Protein AF-A0A9Q8V3E7-F1 (afdb_monomer_lite)

pLDDT: mean 77.82, std 18.1, range [41.75, 97.69]

Radius of gyration: 18.48 Å; chains: 1; bounding box: 50×35×46 Å

Organism: NCBI:txid158849

Structure (mmCIF, N/CA/C/O backbone):
data_AF-A0A9Q8V3E7-F1
#
_entry.id   AF-A0A9Q8V3E7-F1
#
loop_
_atom_site.group_PDB
_atom_site.id
_atom_site.type_symbol
_atom_site.label_atom_id
_atom_site.label_alt_id
_atom_site.label_comp_id
_atom_site.label_asym_id
_atom_site.label_entity_id
_atom_site.label_seq_id
_atom_site.pdbx_PDB_ins_code
_atom_site.Cartn_x
_atom_site.Cartn_y
_atom_site.Cartn_z
_atom_site.occupancy
_atom_site.B_iso_or_equiv
_atom_site.auth_seq_id
_atom_site.auth_comp_id
_atom_site.auth_asym_id
_atom_site.auth_atom_id
_atom_site.pdbx_PDB_model_num
ATOM 1 N N . MET A 1 1 ? 21.059 -11.704 -14.962 1.00 46.84 1 MET A N 1
ATOM 2 C CA . MET A 1 1 ? 20.496 -10.441 -15.483 1.00 46.84 1 MET A CA 1
ATOM 3 C C . MET A 1 1 ? 19.645 -9.862 -14.371 1.00 46.84 1 MET A C 1
ATOM 5 O O . MET A 1 1 ? 18.499 -10.259 -14.228 1.00 46.84 1 MET A O 1
ATOM 9 N N . SER A 1 2 ? 20.240 -9.054 -13.495 1.00 56.09 2 SER A N 1
ATOM 10 C CA . SER A 1 2 ? 19.493 -8.426 -12.404 1.00 56.09 2 SER A CA 1
ATOM 11 C C . SER A 1 2 ? 18.591 -7.356 -13.016 1.00 56.09 2 SER A C 1
ATOM 13 O O . SER A 1 2 ? 19.113 -6.508 -13.743 1.00 56.09 2 SER A O 1
ATOM 15 N N . PRO A 1 3 ? 17.265 -7.402 -12.815 1.00 61.78 3 PRO A N 1
ATOM 16 C CA . PRO A 1 3 ? 16.401 -6.347 -13.314 1.00 61.78 3 PRO A CA 1
ATOM 17 C C . PRO A 1 3 ? 16.816 -5.049 -12.615 1.00 61.78 3 PRO A C 1
ATOM 19 O O . PRO A 1 3 ? 17.020 -5.030 -11.401 1.00 61.78 3 PRO A O 1
ATOM 22 N N . HIS A 1 4 ? 17.010 -3.980 -13.384 1.00 75.06 4 HIS A N 1
ATOM 23 C CA . HIS A 1 4 ? 17.288 -2.651 -12.849 1.00 75.06 4 HIS A CA 1
ATOM 24 C C . HIS A 1 4 ? 15.998 -2.091 -12.225 1.00 75.06 4 HIS A C 1
ATOM 26 O O . HIS A 1 4 ? 15.319 -1.237 -12.795 1.00 75.06 4 HIS A O 1
ATOM 32 N N . LEU A 1 5 ? 15.621 -2.653 -11.077 1.00 87.62 5 LEU A N 1
ATOM 33 C CA . LEU A 1 5 ? 14.479 -2.240 -10.279 1.00 87.62 5 LEU A CA 1
ATOM 34 C C . LEU A 1 5 ? 14.892 -1.053 -9.414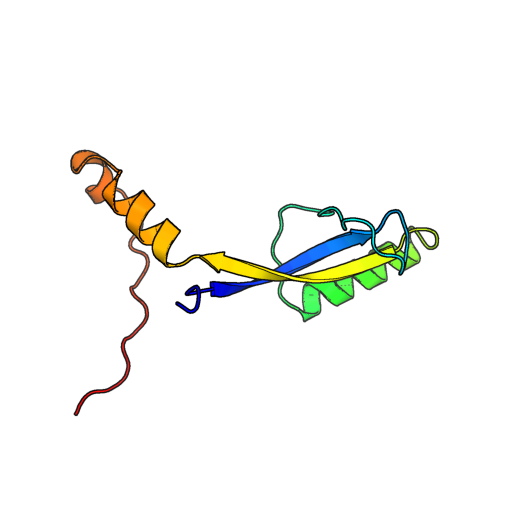 1.00 87.62 5 LEU A C 1
ATOM 36 O O . LEU A 1 5 ? 15.815 -1.153 -8.607 1.00 87.62 5 LEU A O 1
ATOM 40 N N . ILE A 1 6 ? 14.201 0.067 -9.588 1.00 89.94 6 ILE A N 1
ATOM 41 C CA . ILE A 1 6 ? 14.378 1.266 -8.771 1.00 89.94 6 ILE A CA 1
ATOM 42 C C . ILE A 1 6 ? 13.218 1.327 -7.786 1.00 89.94 6 ILE A C 1
ATOM 44 O O . ILE A 1 6 ? 12.062 1.292 -8.208 1.00 89.94 6 ILE A O 1
ATOM 48 N N . LEU A 1 7 ? 13.518 1.417 -6.488 1.00 91.50 7 LEU A N 1
ATOM 49 C CA . LEU A 1 7 ? 12.510 1.677 -5.462 1.00 91.50 7 LEU A CA 1
ATOM 50 C C . LEU A 1 7 ? 11.959 3.089 -5.668 1.00 91.50 7 LEU A C 1
ATOM 52 O O . LEU A 1 7 ? 12.713 4.060 -5.611 1.00 91.50 7 LEU A O 1
ATOM 56 N N . ILE A 1 8 ? 10.655 3.200 -5.907 1.00 94.00 8 ILE A N 1
ATOM 57 C CA . ILE A 1 8 ? 9.983 4.491 -6.112 1.00 94.00 8 ILE A CA 1
ATOM 58 C C . ILE A 1 8 ? 9.150 4.924 -4.900 1.00 94.00 8 ILE A C 1
ATOM 60 O O . ILE A 1 8 ? 8.737 6.078 -4.835 1.00 94.00 8 ILE A O 1
ATOM 64 N N . GLY A 1 9 ? 8.931 4.028 -3.935 1.00 95.50 9 GLY A N 1
ATOM 65 C CA . GLY A 1 9 ? 8.291 4.329 -2.656 1.00 95.50 9 GLY A CA 1
ATOM 66 C C . GLY A 1 9 ? 7.527 3.135 -2.088 1.00 95.50 9 GLY A C 1
ATOM 67 O O . GLY A 1 9 ? 7.869 1.987 -2.369 1.00 95.50 9 GLY A O 1
ATOM 68 N N . TRP A 1 10 ? 6.489 3.412 -1.297 1.00 96.75 10 TRP A N 1
ATOM 69 C CA . TRP A 1 10 ? 5.666 2.415 -0.613 1.00 96.75 10 TRP A CA 1
ATOM 70 C C . TRP A 1 10 ? 4.203 2.525 -1.029 1.00 96.75 10 TRP A C 1
ATOM 72 O O . TRP A 1 10 ? 3.589 3.589 -0.944 1.00 96.75 10 TRP A O 1
ATOM 82 N N . GLY A 1 11 ? 3.641 1.403 -1.459 1.00 95.94 11 GLY A N 1
ATOM 83 C CA . GLY A 1 11 ? 2.224 1.246 -1.745 1.00 95.94 11 GLY A CA 1
ATOM 84 C C . GLY A 1 11 ? 1.486 0.758 -0.507 1.00 95.94 11 GLY A C 1
ATOM 85 O O . GLY A 1 11 ? 2.035 0.005 0.304 1.00 95.94 11 GLY A O 1
ATOM 86 N N . LEU A 1 12 ? 0.233 1.180 -0.380 1.00 96.31 12 LEU A N 1
ATOM 87 C CA . LEU A 1 12 ? -0.683 0.689 0.638 1.00 96.31 12 LEU A CA 1
ATOM 88 C C . LEU A 1 12 ? -1.576 -0.396 0.033 1.00 96.31 12 LEU A C 1
ATOM 90 O O . LEU A 1 12 ? -2.287 -0.149 -0.942 1.00 96.31 12 LEU A O 1
ATOM 94 N N . TRP A 1 13 ? -1.583 -1.570 0.652 1.00 94.25 13 TRP A N 1
ATOM 95 C CA . TRP A 1 13 ? -2.278 -2.751 0.155 1.00 94.25 13 TRP A CA 1
ATOM 96 C C . TRP A 1 13 ? -3.227 -3.307 1.210 1.00 94.25 13 TRP A C 1
ATOM 98 O O . TRP A 1 13 ? -3.025 -3.117 2.413 1.00 94.25 13 TRP A O 1
ATOM 108 N N . VAL A 1 14 ? -4.266 -3.999 0.756 1.00 93.12 14 VAL A N 1
ATOM 109 C CA . VAL A 1 14 ? -5.208 -4.732 1.598 1.00 93.12 14 VAL A CA 1
ATOM 110 C C . VAL A 1 14 ? -5.158 -6.207 1.230 1.00 93.12 14 VAL A C 1
ATOM 112 O O . VAL A 1 14 ? -5.263 -6.573 0.059 1.00 93.12 14 VAL A O 1
ATOM 115 N N . SER A 1 15 ? -4.990 -7.057 2.238 1.00 88.75 15 SER A N 1
ATOM 116 C CA . SER A 1 15 ? -5.085 -8.502 2.077 1.00 88.75 15 SER A CA 1
ATOM 117 C C . SER A 1 15 ? -6.498 -8.961 2.442 1.00 88.75 15 SER A C 1
ATOM 119 O O . SER A 1 15 ? -6.915 -8.791 3.594 1.00 88.75 15 SER A O 1
ATOM 121 N N . PRO A 1 16 ? -7.250 -9.557 1.501 1.00 80.94 16 PRO A N 1
ATOM 122 C CA . PRO A 1 16 ? -8.563 -10.122 1.799 1.00 80.94 16 PRO A CA 1
ATOM 123 C C . PRO A 1 16 ? -8.475 -11.404 2.643 1.00 80.94 16 PRO A C 1
ATOM 125 O O . PRO A 1 16 ? -9.441 -11.748 3.317 1.00 80.94 16 PRO A O 1
ATOM 128 N N . CYS A 1 17 ? -7.327 -12.089 2.636 1.00 80.31 17 CYS A N 1
ATOM 129 C CA . CYS A 1 17 ? -7.107 -13.348 3.356 1.00 80.31 17 CYS A CA 1
ATOM 130 C C . CYS A 1 17 ? -6.265 -13.174 4.629 1.00 80.31 17 CYS A C 1
ATOM 132 O O . CYS A 1 17 ? -5.802 -14.144 5.220 1.00 80.31 17 CYS A O 1
ATOM 134 N N . GLY A 1 18 ? -6.048 -11.932 5.063 1.00 75.19 18 GLY A N 1
ATOM 135 C CA . GLY A 1 18 ? -5.241 -11.642 6.239 1.00 75.19 18 GLY A CA 1
ATOM 136 C C . GLY A 1 18 ? -3.758 -11.928 6.034 1.00 75.19 18 GLY A C 1
ATOM 137 O O . GLY A 1 18 ? -3.149 -11.382 5.115 1.00 75.19 18 GLY A O 1
ATOM 138 N N . LEU A 1 19 ? -3.172 -12.732 6.921 1.00 68.69 19 LEU A N 1
ATOM 139 C CA . LEU A 1 19 ? -1.758 -13.126 6.851 1.00 68.69 19 LEU A CA 1
ATOM 140 C C . LEU A 1 19 ? -1.512 -14.306 5.895 1.00 68.69 19 LEU A C 1
ATOM 142 O O . LEU A 1 19 ? -0.355 -14.610 5.609 1.00 68.69 19 LEU A O 1
ATOM 146 N N . ASP A 1 20 ? -2.572 -14.958 5.414 1.00 64.69 20 ASP A N 1
ATOM 147 C CA . ASP A 1 20 ? -2.471 -16.087 4.494 1.00 64.69 20 ASP A CA 1
ATOM 148 C C . ASP A 1 20 ? -2.311 -15.625 3.038 1.00 64.69 20 ASP A C 1
ATOM 150 O O . ASP A 1 20 ? -2.748 -14.541 2.647 1.00 64.69 20 ASP A O 1
ATOM 154 N N . ALA A 1 21 ? -1.645 -16.470 2.244 1.00 58.25 21 ALA A N 1
ATOM 155 C CA . ALA A 1 21 ? -1.036 -16.176 0.944 1.00 58.25 21 ALA A CA 1
ATOM 156 C C . ALA A 1 21 ? -2.026 -15.936 -0.220 1.00 58.25 21 ALA A C 1
ATOM 158 O O . ALA A 1 21 ? -1.960 -16.610 -1.248 1.00 58.25 21 ALA A O 1
ATOM 159 N N . CYS A 1 22 ? -2.934 -14.974 -0.079 1.00 76.19 22 CYS A N 1
ATOM 160 C CA . CYS A 1 22 ? -3.681 -14.410 -1.201 1.00 76.19 22 CYS A CA 1
ATOM 161 C C . CYS A 1 22 ? -3.003 -13.142 -1.722 1.00 76.19 22 CYS A C 1
ATOM 163 O O . CYS A 1 22 ? -2.319 -12.437 -0.978 1.00 76.19 22 CYS A O 1
ATOM 165 N N . ASP A 1 23 ? -3.250 -12.821 -2.991 1.00 78.88 23 ASP A N 1
ATOM 166 C CA . ASP A 1 23 ? -2.757 -11.587 -3.593 1.00 78.88 23 ASP A CA 1
ATOM 167 C C . ASP A 1 23 ? -3.329 -10.363 -2.866 1.00 78.88 23 ASP A C 1
ATOM 169 O O . ASP A 1 23 ? -4.545 -10.176 -2.752 1.00 78.88 23 ASP A O 1
ATOM 173 N N . ALA A 1 24 ? -2.428 -9.521 -2.361 1.00 85.19 24 ALA A N 1
ATOM 174 C CA . ALA A 1 24 ? -2.793 -8.248 -1.770 1.00 85.19 24 ALA A CA 1
ATOM 175 C C . ALA A 1 24 ? -3.195 -7.268 -2.879 1.00 85.19 24 ALA A C 1
ATOM 177 O O . ALA A 1 24 ? -2.502 -7.123 -3.887 1.00 85.19 24 ALA A O 1
ATOM 178 N N . LEU A 1 25 ? -4.311 -6.570 -2.681 1.00 90.56 25 LEU A N 1
ATOM 179 C CA . LEU A 1 25 ? -4.827 -5.597 -3.639 1.00 90.56 25 LEU A CA 1
ATOM 180 C C . LEU A 1 25 ? -4.384 -4.183 -3.249 1.00 90.56 25 LEU A C 1
ATOM 182 O O . LEU A 1 25 ? -4.389 -3.859 -2.057 1.00 90.56 25 LEU A O 1
ATOM 186 N N . PRO A 1 26 ? -4.023 -3.318 -4.211 1.00 91.31 26 PRO A N 1
ATOM 187 C CA . PRO A 1 26 ? -3.697 -1.933 -3.902 1.00 91.31 26 PRO A CA 1
ATOM 188 C C . PRO A 1 26 ? -4.945 -1.210 -3.381 1.00 91.31 26 PRO A C 1
ATOM 190 O O . PRO A 1 26 ? -6.026 -1.303 -3.960 1.00 91.31 26 PRO A O 1
ATOM 193 N N . VAL A 1 27 ? -4.801 -0.483 -2.271 1.00 91.56 27 VAL A N 1
ATOM 194 C CA . VAL A 1 27 ? -5.886 0.340 -1.704 1.00 91.56 27 VAL A CA 1
ATOM 195 C C . VAL A 1 27 ? -6.053 1.624 -2.512 1.00 91.56 27 VAL A C 1
ATOM 197 O O . VAL A 1 27 ? -7.170 2.107 -2.692 1.00 91.56 27 VAL A O 1
ATOM 200 N N . THR A 1 28 ? -4.936 2.188 -2.973 1.00 90.56 28 THR A N 1
ATOM 201 C CA . THR A 1 28 ? -4.869 3.381 -3.819 1.00 90.56 28 THR A CA 1
ATOM 202 C C . THR A 1 28 ? -3.705 3.250 -4.801 1.00 90.56 28 THR A C 1
ATOM 204 O O . THR A 1 28 ? -2.742 2.535 -4.535 1.00 90.56 28 THR A O 1
ATOM 207 N N . ASP A 1 29 ? -3.752 4.011 -5.894 1.00 91.00 29 ASP A N 1
ATOM 208 C CA . ASP A 1 29 ? -2.635 4.136 -6.846 1.00 91.00 29 ASP A CA 1
ATOM 209 C C . ASP A 1 29 ? -1.544 5.116 -6.367 1.00 91.00 29 ASP A C 1
ATOM 211 O O . ASP A 1 29 ? -0.632 5.477 -7.113 1.00 91.00 29 ASP A O 1
ATOM 21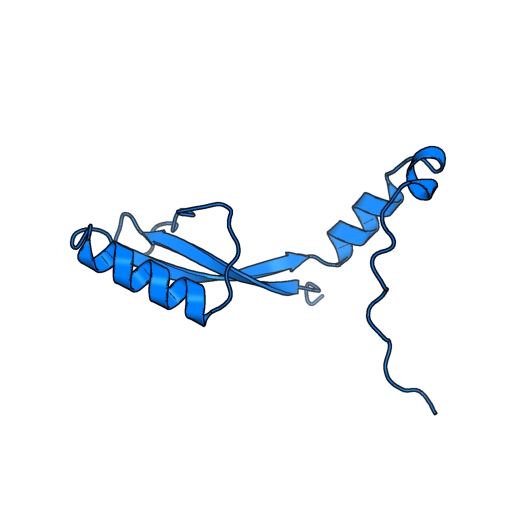5 N N . VAL A 1 30 ? -1.650 5.607 -5.128 1.00 94.75 30 VAL A N 1
ATOM 216 C CA . VAL A 1 30 ? -0.733 6.605 -4.572 1.00 94.75 30 VAL A CA 1
ATOM 217 C C . VAL A 1 30 ? 0.483 5.905 -3.983 1.00 94.75 30 VAL A C 1
ATOM 219 O O . VAL A 1 30 ? 0.361 4.981 -3.181 1.00 94.75 30 VAL A O 1
ATOM 222 N N . ILE A 1 31 ? 1.661 6.405 -4.343 1.00 95.50 31 ILE A N 1
ATOM 223 C CA . ILE A 1 31 ? 2.931 5.971 -3.771 1.00 95.50 31 ILE A CA 1
ATOM 224 C C . ILE A 1 31 ? 3.308 6.941 -2.658 1.00 95.50 31 ILE A C 1
ATOM 226 O O . ILE A 1 31 ? 3.392 8.150 -2.871 1.00 95.50 31 ILE A O 1
ATOM 230 N N . TYR A 1 32 ? 3.530 6.392 -1.474 1.00 96.19 32 TYR A N 1
ATOM 231 C CA . TYR A 1 32 ? 3.862 7.124 -0.262 1.00 96.19 32 TYR A CA 1
ATOM 232 C C . TYR A 1 32 ? 5.342 6.968 0.085 1.00 96.19 32 TYR A C 1
ATOM 234 O O . TYR A 1 32 ? 6.024 6.047 -0.376 1.00 96.19 32 TYR A O 1
ATOM 242 N N . THR A 1 33 ? 5.834 7.814 0.985 1.00 97.00 33 THR A N 1
ATOM 243 C CA . THR A 1 33 ? 7.007 7.446 1.787 1.00 97.00 33 THR A CA 1
ATOM 244 C C . THR A 1 33 ? 6.650 6.318 2.765 1.00 97.00 33 THR A C 1
ATOM 246 O O . THR A 1 33 ? 5.480 6.091 3.088 1.00 97.00 33 THR A O 1
ATOM 249 N N . GLN A 1 34 ? 7.655 5.616 3.294 1.00 96.12 34 GLN A N 1
ATOM 250 C CA . GLN A 1 34 ? 7.437 4.540 4.267 1.00 96.12 34 GLN A CA 1
ATOM 251 C C . GLN A 1 34 ? 6.627 5.013 5.488 1.00 96.12 34 GLN A C 1
ATOM 253 O O . GLN A 1 34 ? 5.698 4.341 5.935 1.00 96.12 34 GLN A O 1
ATOM 258 N N . GLN A 1 35 ? 6.968 6.190 6.018 1.00 97.44 35 GLN A N 1
ATOM 259 C CA . GLN A 1 35 ? 6.346 6.753 7.218 1.00 97.44 35 GLN A CA 1
ATOM 260 C C . GLN A 1 35 ? 4.883 7.125 6.965 1.00 97.44 35 GLN A C 1
ATOM 262 O O . GLN A 1 35 ? 4.013 6.786 7.767 1.00 97.44 35 GLN A O 1
ATOM 267 N N . GLU A 1 36 ? 4.598 7.775 5.837 1.00 97.38 36 GLU A N 1
ATOM 268 C CA . GLU A 1 36 ? 3.232 8.125 5.445 1.00 97.38 36 GLU A CA 1
ATOM 269 C C . GLU A 1 36 ? 2.366 6.881 5.240 1.00 97.38 36 GLU A C 1
ATOM 271 O O . GLU A 1 36 ? 1.222 6.857 5.705 1.00 97.38 36 GLU A O 1
ATOM 276 N N . CYS A 1 37 ? 2.914 5.832 4.615 1.00 97.06 37 CYS A N 1
ATOM 277 C CA . CYS A 1 37 ? 2.198 4.574 4.440 1.00 97.06 37 CYS A CA 1
ATOM 278 C C . CYS A 1 37 ? 1.804 3.967 5.794 1.00 97.06 37 CYS A C 1
ATOM 280 O O . CYS A 1 37 ? 0.633 3.651 6.008 1.00 97.06 37 CYS A O 1
ATOM 282 N N . GLU A 1 38 ? 2.738 3.869 6.746 1.00 97.06 38 GLU A N 1
ATOM 283 C CA . GLU A 1 38 ? 2.458 3.316 8.079 1.00 97.06 38 GLU A CA 1
ATOM 284 C C . GLU A 1 38 ? 1.440 4.156 8.865 1.00 97.06 38 GLU A C 1
ATOM 286 O O . GLU A 1 38 ? 0.564 3.611 9.543 1.00 97.06 38 GLU A O 1
ATOM 291 N N . VAL A 1 39 ? 1.500 5.488 8.759 1.00 97.69 39 VAL A N 1
ATOM 292 C CA . VAL A 1 39 ? 0.493 6.380 9.362 1.00 97.69 39 VAL A CA 1
ATOM 293 C C . VAL A 1 39 ? -0.890 6.107 8.764 1.00 97.69 39 VAL A C 1
ATOM 295 O O . VAL A 1 39 ? -1.875 5.982 9.502 1.00 97.69 39 VAL A O 1
ATOM 298 N N . ARG A 1 40 ? -0.974 5.972 7.435 1.00 96.00 40 ARG A N 1
ATOM 299 C CA . ARG A 1 40 ? -2.225 5.702 6.715 1.00 96.00 40 ARG A CA 1
ATOM 300 C C . ARG A 1 40 ? -2.790 4.324 7.056 1.00 96.00 40 ARG A C 1
ATOM 302 O O . ARG A 1 40 ? -3.984 4.217 7.334 1.00 96.00 40 ARG A O 1
ATOM 309 N N . LYS A 1 41 ? -1.936 3.302 7.100 1.00 95.56 41 LYS A N 1
ATOM 310 C CA . LYS A 1 41 ? -2.268 1.937 7.522 1.00 95.56 41 LYS A CA 1
ATOM 311 C C . LYS A 1 41 ? -2.879 1.933 8.922 1.00 95.56 41 LYS A C 1
ATOM 313 O O . LYS A 1 41 ? -4.012 1.490 9.076 1.00 95.56 41 LYS A O 1
ATOM 318 N N . LYS A 1 42 ? -2.208 2.533 9.914 1.00 96.38 42 LYS A N 1
ATOM 319 C CA . LYS A 1 42 ? -2.722 2.617 11.296 1.00 96.38 42 LYS A CA 1
ATOM 320 C C . LYS A 1 42 ? -4.063 3.338 11.386 1.00 96.38 42 LYS A C 1
ATOM 322 O O . LYS A 1 42 ? -4.907 2.989 12.210 1.00 96.38 42 LYS A O 1
ATOM 327 N N . TYR A 1 43 ? -4.262 4.376 10.574 1.00 96.25 43 TYR A N 1
ATOM 328 C CA . TYR A 1 43 ? -5.553 5.052 10.493 1.00 96.25 43 TYR A CA 1
ATOM 329 C C . TYR A 1 43 ? -6.647 4.107 9.974 1.00 96.25 43 TYR A C 1
ATOM 331 O O . TYR A 1 43 ? -7.724 4.043 10.564 1.00 96.25 43 TYR A O 1
ATOM 339 N N . LEU A 1 44 ? -6.368 3.341 8.918 1.00 94.75 44 LEU A N 1
ATOM 340 C CA . LEU A 1 44 ? -7.331 2.411 8.329 1.00 94.75 44 LEU A CA 1
ATOM 341 C C . LEU A 1 44 ? -7.617 1.202 9.215 1.00 94.75 44 LEU A C 1
ATOM 343 O O . LEU A 1 44 ? -8.781 0.846 9.351 1.00 94.75 44 LEU A O 1
ATOM 347 N N . GLU A 1 45 ? -6.613 0.633 9.878 1.00 94.56 45 GLU A N 1
ATOM 348 C CA . GLU A 1 45 ? -6.795 -0.460 10.844 1.00 94.56 45 GLU A CA 1
ATOM 349 C C . GLU A 1 45 ? -7.731 -0.043 11.990 1.00 94.56 45 GLU A C 1
ATOM 351 O O . GLU A 1 45 ? -8.596 -0.812 12.400 1.00 94.56 45 GLU A O 1
ATOM 356 N N . LYS A 1 46 ? -7.642 1.212 12.459 1.00 95.81 46 LYS A N 1
ATOM 357 C CA . LYS A 1 46 ? -8.581 1.753 13.461 1.00 95.81 46 LYS A CA 1
ATOM 358 C C . LYS A 1 46 ? -10.007 1.888 12.929 1.00 95.81 46 LYS A C 1
ATOM 360 O O . LYS A 1 46 ? -10.956 1.678 13.676 1.00 95.81 46 LYS A O 1
ATOM 365 N N . GLN A 1 47 ? -10.165 2.287 11.668 1.00 95.50 47 GLN A N 1
ATOM 366 C CA . GLN A 1 47 ? -11.482 2.473 11.047 1.00 95.50 47 GLN A CA 1
ATOM 367 C C . GLN A 1 47 ? -12.114 1.147 10.604 1.00 95.50 47 GLN A C 1
ATOM 369 O O . GLN A 1 47 ? -13.336 1.026 10.556 1.00 95.50 47 GLN A O 1
ATOM 374 N N . ARG A 1 48 ? -11.290 0.164 10.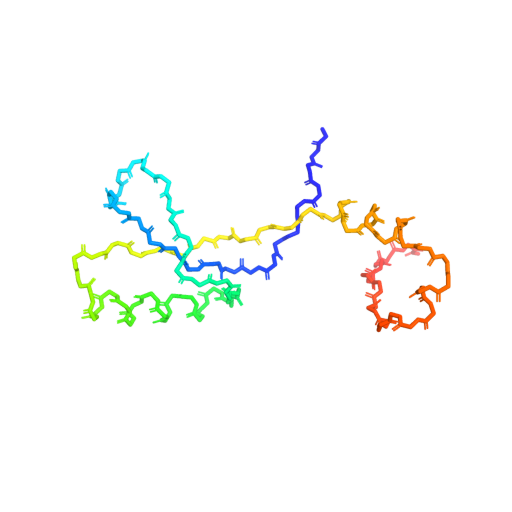239 1.00 92.75 48 ARG A N 1
ATOM 375 C CA . ARG A 1 48 ? -11.678 -1.122 9.654 1.00 92.75 48 ARG A CA 1
ATOM 376 C C . ARG A 1 48 ? -10.861 -2.248 10.304 1.00 92.75 48 ARG A C 1
ATOM 378 O O . ARG A 1 48 ? -10.020 -2.842 9.637 1.00 92.75 48 ARG A O 1
ATOM 385 N N . PRO A 1 49 ? -11.136 -2.585 11.576 1.00 88.88 49 PRO A N 1
ATOM 386 C CA . PRO A 1 49 ? -10.343 -3.559 12.335 1.00 88.88 49 PRO A CA 1
ATOM 387 C C . PRO A 1 49 ? -10.415 -4.995 11.793 1.00 88.88 49 PRO A C 1
ATOM 389 O O . PRO A 1 49 ? -9.592 -5.824 12.153 1.00 88.88 49 PRO A O 1
ATOM 392 N N . ASN A 1 50 ? -11.383 -5.290 10.920 1.00 88.75 50 ASN A N 1
ATOM 393 C CA . ASN A 1 50 ? -11.566 -6.612 10.313 1.00 88.75 50 ASN A CA 1
ATOM 394 C C . ASN A 1 50 ? -10.834 -6.769 8.968 1.00 88.75 50 A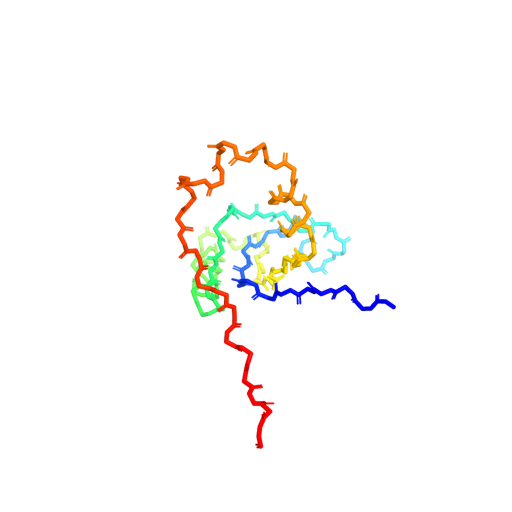SN A C 1
ATOM 396 O O . ASN A 1 50 ? -11.001 -7.788 8.303 1.00 88.75 50 ASN A O 1
ATOM 400 N N . LEU A 1 51 ? -10.099 -5.746 8.524 1.00 89.00 51 LEU A N 1
ATOM 401 C CA . LEU A 1 51 ? -9.316 -5.775 7.292 1.00 89.00 51 LEU A CA 1
ATOM 402 C C . LEU A 1 51 ? -7.828 -5.724 7.625 1.00 89.00 51 LEU A C 1
ATOM 404 O O . LEU A 1 51 ? -7.412 -5.025 8.548 1.00 89.00 51 LEU A O 1
ATOM 408 N N . TYR A 1 52 ? -7.031 -6.430 6.831 1.00 91.06 52 TYR A N 1
ATOM 409 C CA . TYR A 1 52 ? -5.587 -6.479 6.999 1.00 91.06 52 TYR A CA 1
ATOM 410 C C . TYR A 1 52 ? -4.919 -5.572 5.981 1.00 91.06 52 TYR A C 1
ATOM 412 O O . TYR A 1 52 ? -5.024 -5.793 4.776 1.00 91.06 52 TYR A O 1
ATOM 420 N N . PHE A 1 53 ? -4.229 -4.551 6.476 1.00 92.88 53 PHE A N 1
ATOM 421 C CA . PHE A 1 53 ? -3.515 -3.585 5.655 1.00 92.88 53 PHE A CA 1
ATOM 422 C C . PHE A 1 53 ? -2.008 -3.778 5.788 1.00 92.88 53 PHE A C 1
ATOM 424 O O . PHE A 1 53 ? -1.492 -4.075 6.866 1.00 92.88 53 PHE A O 1
ATOM 431 N N . LEU A 1 54 ? -1.288 -3.573 4.691 1.00 92.50 54 LEU A N 1
ATOM 432 C CA . LEU A 1 54 ? 0.163 -3.716 4.640 1.00 92.50 54 LEU A CA 1
ATOM 433 C C . LEU A 1 54 ? 0.795 -2.641 3.759 1.00 92.50 54 LEU A C 1
ATOM 435 O O . LEU A 1 54 ? 0.203 -2.170 2.790 1.00 92.50 54 LEU A O 1
ATOM 439 N N . CYS A 1 55 ? 2.010 -2.252 4.129 1.00 94.88 55 CYS A N 1
ATOM 440 C CA . CYS A 1 55 ? 2.846 -1.342 3.361 1.00 94.88 55 CYS A CA 1
ATOM 441 C C . CYS A 1 55 ? 3.908 -2.159 2.637 1.00 94.88 55 CYS A C 1
ATOM 443 O O . CYS A 1 55 ? 4.654 -2.898 3.278 1.00 94.88 55 CYS A O 1
ATOM 445 N N . GLY A 1 56 ? 3.956 -2.039 1.314 1.00 92.75 56 GLY A N 1
ATOM 446 C CA . GLY A 1 56 ? 4.871 -2.798 0.464 1.00 92.75 56 GLY A CA 1
ATOM 447 C C . GLY A 1 56 ? 5.721 -1.878 -0.398 1.00 92.75 56 GLY A C 1
ATOM 448 O O . GLY A 1 56 ? 5.233 -0.853 -0.871 1.00 92.75 56 GLY A O 1
ATOM 449 N N . GLU A 1 57 ? 6.982 -2.246 -0.601 1.00 94.75 57 GLU A N 1
ATOM 450 C CA . GLU A 1 57 ? 7.898 -1.545 -1.499 1.00 94.75 57 GLU A CA 1
ATOM 451 C C . GLU A 1 57 ? 7.411 -1.637 -2.949 1.00 94.75 57 GLU A C 1
ATOM 453 O O . GLU A 1 57 ? 7.032 -2.704 -3.435 1.00 94.75 57 GLU A O 1
ATOM 458 N N . VAL A 1 58 ? 7.423 -0.507 -3.649 1.00 93.81 58 VAL A N 1
ATOM 459 C CA . VAL A 1 58 ? 7.030 -0.418 -5.054 1.00 93.81 58 VAL A CA 1
ATOM 460 C C . VAL A 1 58 ? 8.270 -0.128 -5.878 1.00 93.81 58 VAL A C 1
ATOM 462 O O . VAL A 1 58 ? 8.956 0.873 -5.665 1.00 93.81 58 VAL A O 1
ATOM 465 N N . TYR A 1 59 ? 8.533 -0.995 -6.850 1.00 92.50 59 TYR A N 1
ATOM 466 C CA . TYR A 1 59 ? 9.668 -0.879 -7.754 1.00 92.50 59 TYR A CA 1
ATOM 467 C C . TYR A 1 59 ? 9.220 -0.560 -9.176 1.00 92.50 59 TYR A C 1
ATOM 469 O O . TYR A 1 59 ? 8.159 -0.995 -9.624 1.00 92.50 59 TYR A O 1
ATOM 477 N N . ARG A 1 60 ? 10.067 0.155 -9.915 1.00 88.12 60 ARG A N 1
ATOM 478 C CA . ARG A 1 60 ? 9.896 0.410 -11.348 1.00 88.12 60 ARG A CA 1
ATOM 479 C C . ARG A 1 60 ? 11.081 -0.129 -12.134 1.00 88.12 60 ARG A C 1
ATOM 481 O O . ARG A 1 60 ?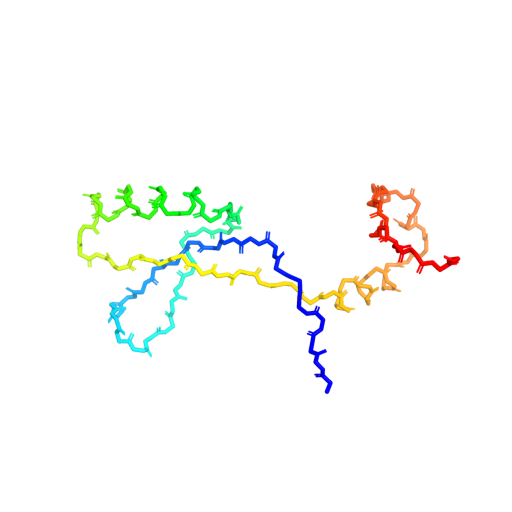 12.223 0.031 -11.712 1.00 88.12 60 ARG A O 1
ATOM 488 N N . ASP A 1 61 ? 10.805 -0.717 -13.294 1.00 87.75 61 ASP A N 1
ATOM 489 C CA . ASP A 1 61 ? 11.846 -1.122 -14.240 1.00 87.75 61 ASP A CA 1
ATOM 490 C C . ASP A 1 61 ? 12.407 0.113 -14.966 1.00 87.75 61 ASP A C 1
ATOM 492 O O . ASP A 1 61 ? 11.695 0.823 -15.695 1.00 87.75 61 ASP A O 1
ATOM 496 N N . SER A 1 62 ? 13.697 0.387 -14.763 1.00 76.19 62 SER A N 1
ATOM 497 C CA . SER A 1 62 ? 14.373 1.513 -15.407 1.00 76.19 62 SER A CA 1
ATOM 498 C C . SER A 1 62 ? 14.495 1.328 -16.925 1.00 76.19 62 SER A C 1
ATOM 500 O O . SER A 1 62 ? 14.331 2.293 -17.673 1.00 76.19 62 SER A O 1
ATOM 502 N N . GLN A 1 63 ? 14.676 0.097 -17.412 1.00 69.12 63 GLN A N 1
ATOM 503 C CA . GLN A 1 63 ? 14.863 -0.181 -18.841 1.00 69.12 63 GLN A CA 1
ATOM 504 C C . GLN A 1 63 ? 13.562 -0.050 -19.630 1.00 69.12 63 GLN A C 1
ATOM 506 O O . GLN A 1 63 ? 13.569 0.320 -20.807 1.00 69.12 63 GLN A O 1
ATOM 511 N N . GLN A 1 64 ? 12.421 -0.343 -19.003 1.00 61.41 64 GLN A N 1
ATOM 512 C CA . GLN A 1 64 ? 11.123 -0.117 -19.634 1.00 61.41 64 GLN A CA 1
ATOM 513 C C . GLN A 1 64 ? 10.883 1.380 -19.877 1.00 61.41 64 GLN A C 1
ATOM 515 O O . GLN A 1 64 ? 10.281 1.757 -20.882 1.00 61.41 64 GLN A O 1
ATOM 520 N N . THR A 1 65 ? 11.393 2.240 -18.994 1.00 60.91 65 THR A N 1
ATOM 521 C CA . THR A 1 65 ? 11.2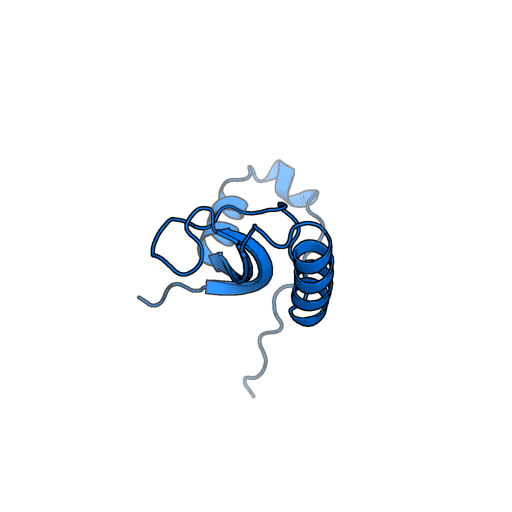57 3.695 -19.126 1.00 60.91 65 THR A CA 1
ATOM 522 C C . THR A 1 65 ? 12.032 4.211 -20.343 1.00 60.91 65 THR A C 1
ATOM 524 O O . THR A 1 65 ? 11.456 4.912 -21.172 1.00 60.91 65 THR A O 1
ATOM 527 N N . GLU A 1 66 ? 13.276 3.769 -20.539 1.00 60.47 66 GLU A N 1
ATOM 528 C CA . GLU A 1 66 ? 14.103 4.142 -21.702 1.00 60.47 66 GLU A CA 1
ATOM 529 C C . GLU A 1 66 ? 13.512 3.650 -23.033 1.00 60.47 66 GLU A C 1
ATOM 531 O O . GLU A 1 66 ? 13.443 4.397 -24.011 1.00 60.47 66 GLU A O 1
ATOM 536 N N . LYS A 1 67 ? 13.016 2.406 -23.065 1.00 59.84 67 LYS A N 1
ATOM 537 C CA . LYS A 1 67 ? 12.390 1.819 -24.264 1.00 59.84 67 LYS A CA 1
ATOM 538 C C . LYS A 1 67 ? 11.062 2.474 -24.632 1.00 59.84 67 LYS A C 1
ATOM 540 O O . LYS A 1 67 ? 10.663 2.424 -25.790 1.00 59.84 67 LYS A O 1
ATOM 545 N N . ASN A 1 68 ? 10.345 3.035 -23.662 1.00 60.19 68 ASN A N 1
ATOM 546 C CA . ASN A 1 68 ? 9.131 3.795 -23.945 1.00 60.19 68 ASN A CA 1
ATOM 547 C C . ASN A 1 68 ? 9.471 5.173 -24.516 1.00 60.19 68 ASN A C 1
ATOM 549 O O . ASN A 1 68 ? 8.819 5.592 -25.465 1.00 60.19 68 ASN A O 1
ATOM 553 N N . ILE A 1 69 ? 10.523 5.832 -24.018 1.00 61.66 69 ILE A N 1
ATOM 554 C CA . ILE A 1 69 ? 11.001 7.121 -24.547 1.00 61.66 69 ILE A CA 1
ATOM 555 C C . ILE A 1 69 ? 11.447 6.982 -26.011 1.00 61.66 69 ILE A C 1
ATOM 557 O O . ILE A 1 69 ? 11.076 7.802 -26.849 1.00 61.66 69 ILE A O 1
ATOM 561 N N . SER A 1 70 ? 12.163 5.905 -26.351 1.00 60.94 70 SER A N 1
ATOM 562 C CA . SER A 1 70 ? 12.619 5.657 -27.727 1.00 60.94 70 SER A CA 1
ATOM 563 C C . SER A 1 70 ? 11.505 5.287 -28.714 1.00 60.94 70 SER A C 1
ATOM 565 O O . SER A 1 70 ? 11.739 5.291 -29.921 1.00 60.94 70 SER A O 1
ATOM 567 N N . LYS A 1 71 ? 10.293 4.987 -28.228 1.00 60.56 71 LYS A N 1
ATOM 568 C CA . LYS A 1 71 ? 9.107 4.735 -29.063 1.00 60.56 71 LYS A CA 1
ATOM 569 C C . LYS A 1 71 ? 8.299 5.995 -29.371 1.00 60.56 71 LYS A C 1
ATOM 571 O O . LYS A 1 71 ? 7.405 5.927 -30.213 1.00 60.56 71 LYS A O 1
ATOM 576 N N . PHE A 1 72 ? 8.584 7.127 -28.725 1.00 64.50 72 PHE A N 1
ATOM 577 C CA . PHE A 1 72 ? 7.951 8.390 -29.100 1.00 64.50 72 PHE A CA 1
ATOM 578 C C . PHE A 1 72 ? 8.553 8.905 -30.415 1.00 64.50 72 PHE A C 1
ATOM 580 O O . PHE A 1 72 ? 9.779 8.950 -30.538 1.00 64.50 72 PHE A O 1
ATOM 587 N N . PRO A 1 73 ? 7.726 9.314 -31.396 1.00 63.66 73 PRO A N 1
ATOM 588 C CA . PRO A 1 73 ? 8.225 9.956 -32.602 1.00 63.66 73 PRO A CA 1
ATOM 589 C C . PRO A 1 73 ? 8.980 11.241 -32.245 1.00 63.66 73 PRO A C 1
ATOM 591 O O . PRO A 1 73 ? 8.585 11.973 -31.338 1.00 63.66 73 PRO A O 1
ATOM 594 N N . GLN A 1 74 ? 10.057 11.516 -32.983 1.00 59.09 74 GLN A N 1
ATOM 595 C CA . GLN A 1 74 ? 11.038 12.565 -32.677 1.00 59.09 74 GLN A CA 1
ATOM 596 C C . GLN A 1 74 ? 10.432 13.971 -32.499 1.00 59.09 74 GLN A C 1
ATOM 598 O O . GLN A 1 74 ? 10.948 14.777 -31.735 1.00 59.09 74 GLN A O 1
ATOM 603 N N . SER A 1 75 ? 9.275 14.237 -33.112 1.00 58.50 75 SER A N 1
ATOM 604 C CA . SER A 1 75 ? 8.527 15.497 -32.991 1.00 58.50 75 SER A CA 1
ATOM 605 C C . SER A 1 75 ? 7.912 15.762 -31.609 1.00 58.50 75 SER A C 1
ATOM 607 O O . SER A 1 75 ? 7.620 16.907 -31.277 1.00 58.50 75 SER A O 1
ATOM 609 N N . TRP A 1 76 ? 7.711 14.731 -30.785 1.00 60.94 76 TRP A N 1
ATOM 610 C CA . TRP A 1 76 ? 7.134 14.864 -29.438 1.00 60.94 76 TRP A CA 1
ATOM 611 C C . TRP A 1 76 ? 8.193 14.904 -28.333 1.00 60.94 76 TRP A C 1
ATOM 613 O O . TRP A 1 76 ? 7.867 15.158 -27.176 1.00 60.94 76 TRP A O 1
ATOM 623 N N . GLN A 1 77 ? 9.461 14.673 -28.678 1.00 58.69 77 GLN A N 1
ATOM 624 C CA . GLN A 1 77 ? 10.568 14.666 -27.721 1.00 58.69 77 GLN A CA 1
ATOM 625 C C . GLN A 1 77 ? 10.959 16.086 -27.275 1.00 58.69 77 GLN A C 1
ATOM 627 O O . GLN A 1 77 ? 11.458 16.255 -26.168 1.00 58.69 77 GLN A O 1
ATOM 632 N N . GLU A 1 78 ? 10.660 17.111 -28.082 1.00 55.31 78 GLU A N 1
ATOM 633 C CA . GLU A 1 78 ? 10.977 18.522 -27.790 1.00 55.31 78 GLU A CA 1
ATOM 634 C C . GLU A 1 78 ? 10.092 19.150 -26.696 1.00 55.31 78 GLU A C 1
ATOM 636 O O . GLU A 1 78 ? 10.449 20.177 -26.129 1.00 55.31 78 GLU A O 1
ATOM 641 N N . HIS A 1 79 ? 8.951 18.530 -26.373 1.00 61.25 79 HIS A N 1
ATOM 642 C CA . HIS A 1 79 ? 7.958 19.064 -25.428 1.00 61.25 79 HIS A CA 1
ATOM 643 C C . HIS A 1 79 ? 7.941 18.330 -24.073 1.00 61.25 79 HIS A C 1
ATOM 645 O O . HIS A 1 79 ? 7.097 18.624 -23.224 1.00 61.25 79 HIS A O 1
ATOM 651 N N . LEU A 1 80 ? 8.836 17.357 -23.854 1.00 60.03 80 LEU A N 1
ATOM 652 C CA . LEU A 1 80 ? 8.911 16.634 -22.582 1.00 60.03 80 LEU A CA 1
ATOM 653 C C . LEU A 1 80 ? 9.572 17.512 -21.505 1.00 60.03 80 LEU A C 1
ATOM 655 O O . LEU A 1 80 ? 10.624 18.098 -21.767 1.00 60.03 80 LEU A O 1
ATOM 659 N N . PRO A 1 81 ? 9.012 17.586 -20.280 1.00 54.41 81 PRO A N 1
ATOM 660 C CA . PRO A 1 81 ? 9.693 18.241 -19.174 1.00 54.41 81 PRO A CA 1
ATOM 661 C C . PRO A 1 81 ? 11.028 17.530 -18.934 1.00 54.41 81 PRO A C 1
ATOM 663 O O . PRO A 1 81 ? 11.084 16.303 -18.822 1.00 54.41 81 PRO A O 1
ATOM 666 N N . SER A 1 82 ? 12.105 18.308 -18.893 1.00 55.53 82 SER A N 1
ATOM 667 C CA . SER A 1 82 ? 13.468 17.839 -18.673 1.00 55.53 82 SER A CA 1
ATOM 668 C C . SER A 1 82 ? 13.589 17.201 -17.287 1.00 55.53 82 SER A C 1
ATOM 670 O O . SER A 1 82 ? 13.861 17.867 -16.292 1.00 55.53 82 SER A O 1
ATOM 672 N N . PHE A 1 83 ? 13.390 15.885 -17.203 1.00 53.44 83 PHE A N 1
ATOM 673 C CA . PHE A 1 83 ? 13.830 15.120 -16.042 1.00 53.44 83 PHE A CA 1
ATOM 674 C C . PHE A 1 83 ? 15.364 15.149 -16.022 1.00 53.44 83 PHE A C 1
ATOM 676 O O . PHE A 1 83 ? 15.979 14.737 -17.011 1.00 53.44 83 PHE A O 1
ATOM 683 N N . PRO A 1 84 ? 16.008 15.644 -14.950 1.00 49.72 84 PRO A N 1
ATOM 684 C CA . PRO A 1 84 ? 17.456 15.596 -14.867 1.00 49.72 84 PRO A CA 1
ATOM 685 C C . PRO A 1 84 ? 17.902 14.125 -14.885 1.00 49.72 84 PRO A C 1
ATOM 687 O O . PRO A 1 84 ? 17.308 13.299 -14.183 1.00 49.72 84 PRO A O 1
ATOM 690 N N . PRO A 1 85 ? 18.921 13.762 -15.684 1.00 53.16 85 PRO A N 1
ATOM 691 C CA . PRO A 1 85 ? 19.497 12.427 -15.621 1.00 53.16 85 PRO A CA 1
ATOM 692 C C . PRO A 1 85 ? 20.070 12.186 -14.213 1.00 53.16 85 PRO A C 1
ATOM 694 O O . PRO A 1 85 ? 20.536 13.137 -13.577 1.00 53.16 85 PRO A O 1
ATOM 697 N N . PRO A 1 86 ? 20.068 10.938 -13.705 1.00 49.97 86 PRO A N 1
ATOM 698 C CA . PRO A 1 86 ? 20.750 10.633 -12.456 1.00 49.97 86 PRO A CA 1
ATOM 699 C C . PRO A 1 86 ? 22.219 11.043 -12.593 1.00 49.97 86 PRO A C 1
ATOM 701 O O . PRO A 1 86 ? 22.902 10.634 -13.536 1.00 49.97 86 PRO A O 1
ATOM 704 N N . HIS A 1 87 ? 22.687 11.883 -11.666 1.00 46.44 87 HIS A N 1
ATOM 705 C CA . HIS A 1 87 ? 24.089 12.266 -11.561 1.00 46.44 87 HIS A CA 1
ATOM 706 C C . HIS A 1 87 ? 24.943 10.996 -11.529 1.00 46.44 87 HIS A C 1
ATOM 708 O O . HIS A 1 87 ? 24.877 10.198 -10.594 1.00 46.44 87 HIS A O 1
ATOM 714 N N . ARG A 1 88 ? 25.737 10.795 -12.582 1.00 48.44 88 ARG A N 1
ATOM 715 C CA . ARG A 1 88 ? 26.758 9.754 -12.629 1.00 48.44 88 ARG A CA 1
ATOM 716 C C . ARG A 1 88 ? 27.968 10.274 -11.857 1.00 48.44 88 ARG A C 1
ATOM 718 O O . ARG A 1 88 ? 28.836 10.926 -12.427 1.00 48.44 88 ARG A O 1
ATOM 725 N N . GLU A 1 89 ? 27.961 10.035 -10.552 1.00 44.47 89 GLU A N 1
ATOM 726 C CA . GLU A 1 89 ? 29.081 10.300 -9.649 1.00 44.47 89 GLU A CA 1
ATOM 727 C C . GLU A 1 89 ? 30.348 9.565 -10.137 1.00 44.47 89 GLU A C 1
ATOM 729 O O . GLU A 1 89 ? 30.342 8.346 -10.317 1.00 44.47 89 GLU A O 1
ATOM 734 N N . GLY A 1 90 ? 31.426 10.329 -10.341 1.00 41.75 90 GLY A N 1
ATOM 735 C CA . GLY A 1 90 ? 32.807 9.893 -10.119 1.00 41.75 90 GLY A CA 1
ATOM 736 C C . GLY A 1 90 ? 33.498 9.027 -11.179 1.00 41.75 90 GLY A C 1
ATOM 737 O O . GLY A 1 90 ? 33.490 7.798 -11.109 1.00 41.75 90 GLY A O 1
ATOM 738 N N . ARG A 1 91 ? 34.269 9.670 -12.066 1.00 43.94 91 ARG A N 1
ATOM 739 C CA . ARG A 1 91 ? 35.554 9.119 -12.531 1.00 43.94 91 ARG A CA 1
ATOM 740 C C . ARG A 1 91 ? 36.561 10.251 -12.764 1.00 43.94 91 ARG A C 1
ATOM 742 O O . ARG A 1 91 ? 36.668 10.732 -13.886 1.00 43.94 91 ARG A O 1
ATOM 749 N N . TYR A 1 92 ? 37.275 10.624 -11.704 1.00 46.66 92 TYR A N 1
ATOM 750 C CA . TYR A 1 92 ? 38.659 11.109 -11.718 1.00 46.66 92 TYR A CA 1
ATOM 751 C C . TYR A 1 92 ? 39.346 10.611 -10.451 1.00 46.66 92 TYR A C 1
ATOM 753 O O . TYR A 1 92 ? 38.680 10.657 -9.392 1.00 46.66 92 TYR A O 1
#

Foldseek 3Di:
DDFPWDFPAKFKWWDPVAPDDDDTHTPDPDGDHPVVNVVVQVVVCVVCVPIHMDIDTDIDGPVVVVVVLVPDDPVCNVPDDDDDDPPPDDDD

Secondary structure (DSSP, 8-state):
----EEEEEEEEEEETTTTSSSPPEES-S--B-HHHHHHHHHHHHHH-TTSEEEEEEEEEEHHHHHHHHTTS-GGGGGGS--PPPP------

Sequence (92 aa):
MSPHLILIGWGLWVSPCGLDACDALPVTDVIYTQQECEVRKKYLEKQRPNLYFLCGEVYRDSQQTEKNISKFPQSWQEHLPSFPPPHREGRY